Protein AF-A0A536YMF9-F1 (afdb_monomer_lite)

Structure (mmCIF, N/CA/C/O backbone):
data_AF-A0A536YMF9-F1
#
_entry.id   AF-A0A536YMF9-F1
#
loop_
_atom_site.group_PDB
_atom_site.id
_atom_site.type_symbol
_atom_site.label_atom_id
_atom_site.label_alt_id
_atom_site.label_comp_id
_atom_site.label_asym_id
_atom_site.label_entity_id
_atom_site.label_seq_id
_atom_site.pdbx_PDB_ins_code
_atom_site.Cartn_x
_atom_site.Cartn_y
_atom_site.Cartn_z
_atom_site.occupancy
_atom_site.B_iso_or_equiv
_atom_site.auth_seq_id
_atom_site.auth_comp_id
_atom_site.auth_asym_id
_atom_site.auth_atom_id
_atom_site.pdbx_PDB_model_num
ATOM 1 N N . MET A 1 1 ? 18.112 0.579 -29.968 1.00 62.38 1 MET A N 1
ATOM 2 C CA . MET A 1 1 ? 16.707 0.749 -29.510 1.00 62.38 1 MET A CA 1
ATOM 3 C C . MET A 1 1 ? 16.184 -0.390 -28.620 1.00 62.38 1 MET A C 1
ATOM 5 O O . MET A 1 1 ? 15.270 -0.147 -27.843 1.00 62.38 1 MET A O 1
ATOM 9 N N . ILE A 1 2 ? 16.770 -1.596 -28.653 1.00 79.31 2 ILE A N 1
ATOM 10 C CA . ILE A 1 2 ? 16.341 -2.745 -27.826 1.00 79.31 2 ILE A CA 1
ATOM 11 C C . ILE A 1 2 ? 16.636 -2.528 -26.329 1.00 79.31 2 ILE A C 1
ATOM 13 O O . ILE A 1 2 ? 15.790 -2.819 -25.490 1.00 79.31 2 ILE A O 1
ATOM 17 N N . PHE A 1 3 ? 17.781 -1.918 -25.999 1.00 84.62 3 PHE A N 1
ATOM 18 C CA . PHE A 1 3 ? 18.205 -1.671 -24.614 1.00 84.62 3 PHE A CA 1
ATOM 19 C C . PHE A 1 3 ? 17.236 -0.767 -23.837 1.00 84.62 3 PHE A C 1
ATOM 21 O O . PHE A 1 3 ? 16.863 -1.074 -22.713 1.00 84.62 3 PHE A O 1
ATOM 28 N N . ARG A 1 4 ? 16.734 0.306 -24.469 1.00 89.69 4 ARG A N 1
ATOM 29 C CA . ARG A 1 4 ? 15.737 1.202 -23.858 1.00 89.69 4 ARG A CA 1
ATOM 30 C C . ARG A 1 4 ? 14.428 0.472 -23.551 1.00 89.69 4 ARG A C 1
ATOM 32 O O . ARG A 1 4 ? 13.861 0.669 -22.486 1.00 89.69 4 ARG A O 1
ATOM 39 N N . ARG A 1 5 ? 13.955 -0.384 -24.463 1.00 88.50 5 ARG A N 1
ATOM 40 C CA . ARG A 1 5 ? 12.727 -1.169 -24.262 1.00 88.50 5 ARG A CA 1
ATOM 41 C C . ARG A 1 5 ? 12.904 -2.232 -23.174 1.00 88.50 5 ARG A C 1
ATOM 43 O O . ARG A 1 5 ? 11.992 -2.428 -22.381 1.00 88.50 5 ARG A O 1
ATOM 50 N N . ALA A 1 6 ? 14.070 -2.878 -23.124 1.00 91.62 6 ALA A N 1
ATOM 51 C CA . ALA A 1 6 ? 14.415 -3.834 -22.075 1.00 91.62 6 ALA A CA 1
ATOM 52 C C . ALA A 1 6 ? 14.474 -3.158 -20.696 1.00 91.62 6 ALA A C 1
ATOM 54 O O . ALA A 1 6 ? 13.837 -3.640 -19.766 1.00 91.62 6 ALA A O 1
ATOM 55 N N . LEU A 1 7 ? 15.134 -1.998 -20.595 1.00 92.06 7 LEU A N 1
ATOM 56 C CA . LEU A 1 7 ? 15.172 -1.205 -19.365 1.00 92.06 7 LEU A CA 1
ATOM 57 C C . LEU A 1 7 ? 13.773 -0.775 -18.919 1.00 92.06 7 LEU A C 1
ATOM 59 O O . LEU A 1 7 ? 13.420 -0.984 -17.768 1.00 92.06 7 LEU A O 1
ATOM 63 N N . LEU A 1 8 ? 12.947 -0.227 -19.815 1.00 94.12 8 LEU A N 1
ATOM 64 C CA . LEU A 1 8 ? 11.581 0.180 -19.461 1.00 94.12 8 LEU A CA 1
ATOM 65 C C . LEU A 1 8 ? 10.734 -0.98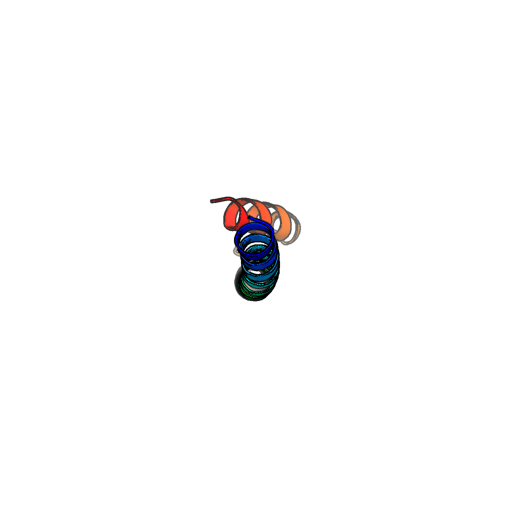8 -18.941 1.00 94.12 8 LEU A C 1
ATOM 67 O O . LEU A 1 8 ? 9.938 -0.796 -18.027 1.00 94.12 8 LEU A O 1
ATOM 71 N N . ARG A 1 9 ? 10.915 -2.195 -19.490 1.00 94.06 9 ARG A N 1
ATOM 72 C CA . ARG A 1 9 ? 10.236 -3.396 -18.992 1.00 94.06 9 ARG A CA 1
ATOM 73 C C . ARG A 1 9 ? 10.712 -3.768 -17.590 1.00 94.06 9 ARG A C 1
ATOM 75 O O . ARG A 1 9 ? 9.883 -4.037 -16.731 1.00 94.06 9 ARG A O 1
ATOM 82 N N . GLU A 1 10 ? 12.020 -3.757 -17.359 1.00 93.50 10 GLU A N 1
ATOM 83 C CA . GLU A 1 10 ? 12.600 -4.108 -16.060 1.00 93.50 10 GLU A CA 1
ATOM 84 C C . GLU A 1 10 ? 12.179 -3.116 -14.966 1.00 93.50 10 GLU A C 1
ATOM 86 O O . GLU A 1 10 ? 11.698 -3.512 -13.907 1.00 93.50 10 GLU A O 1
ATOM 91 N N . PHE A 1 11 ? 12.256 -1.815 -15.263 1.00 94.75 11 PHE A N 1
ATOM 92 C CA . PHE A 1 11 ? 11.766 -0.762 -14.375 1.00 94.75 11 PHE A CA 1
ATOM 93 C C . PHE A 1 11 ? 10.254 -0.852 -14.153 1.00 94.75 11 PHE A C 1
ATOM 95 O O . PHE A 1 11 ? 9.803 -0.665 -13.029 1.00 94.75 11 PHE A O 1
ATOM 102 N N . GLY A 1 12 ? 9.473 -1.173 -15.189 1.00 96.44 12 GLY A N 1
ATOM 103 C CA . GLY A 1 12 ? 8.031 -1.390 -15.062 1.00 96.44 12 GLY A CA 1
ATOM 104 C C . GLY A 1 12 ? 7.692 -2.564 -14.140 1.00 96.44 12 GLY A C 1
ATOM 105 O O . GLY A 1 12 ? 6.823 -2.436 -13.281 1.00 96.44 12 GLY A O 1
ATOM 106 N N . ASN A 1 13 ? 8.420 -3.677 -14.261 1.00 96.50 13 ASN A N 1
ATOM 107 C CA . ASN A 1 13 ? 8.258 -4.845 -13.397 1.00 96.50 13 ASN A CA 1
ATOM 108 C C . ASN A 1 13 ? 8.602 -4.521 -11.937 1.00 96.50 13 ASN A C 1
ATOM 110 O O . ASN A 1 13 ? 7.834 -4.856 -11.037 1.00 96.50 13 ASN A O 1
ATOM 114 N N . LEU A 1 14 ? 9.726 -3.835 -11.699 1.00 97.19 14 LEU A N 1
ATOM 115 C CA . LEU A 1 14 ? 10.118 -3.408 -10.354 1.00 97.19 14 LEU A CA 1
ATOM 116 C C . LEU A 1 14 ? 9.121 -2.410 -9.761 1.00 97.19 14 LEU A C 1
ATOM 118 O O . LEU A 1 14 ? 8.739 -2.549 -8.602 1.00 97.19 14 LEU A O 1
ATOM 122 N N . ALA A 1 15 ? 8.657 -1.439 -10.550 1.00 96.88 15 ALA A N 1
ATOM 123 C CA . ALA A 1 15 ? 7.657 -0.472 -10.114 1.00 96.88 15 ALA A CA 1
ATOM 124 C C . ALA A 1 15 ? 6.349 -1.165 -9.708 1.00 96.88 15 ALA A C 1
ATOM 126 O O . ALA A 1 15 ? 5.817 -0.870 -8.641 1.00 96.88 15 ALA A O 1
ATOM 127 N N . LEU A 1 16 ? 5.873 -2.127 -10.505 1.00 97.38 16 LEU A N 1
ATOM 128 C CA . LEU A 1 16 ? 4.696 -2.934 -10.175 1.00 97.38 16 LEU A CA 1
ATOM 129 C C . LEU A 1 16 ? 4.898 -3.753 -8.900 1.00 97.38 16 LEU A C 1
ATOM 131 O O . LEU A 1 16 ? 4.009 -3.776 -8.054 1.00 97.38 16 LEU A O 1
ATOM 135 N N . ALA A 1 17 ? 6.054 -4.397 -8.738 1.00 97.81 17 ALA A N 1
ATOM 136 C CA . ALA A 1 17 ? 6.349 -5.201 -7.556 1.00 97.81 17 ALA A CA 1
ATOM 137 C C . ALA A 1 17 ? 6.387 -4.349 -6.277 1.00 97.81 17 ALA A C 1
ATOM 139 O O . ALA A 1 17 ? 5.756 -4.695 -5.275 1.00 97.81 17 ALA A O 1
ATOM 140 N N . VAL A 1 18 ? 7.082 -3.209 -6.316 1.00 97.94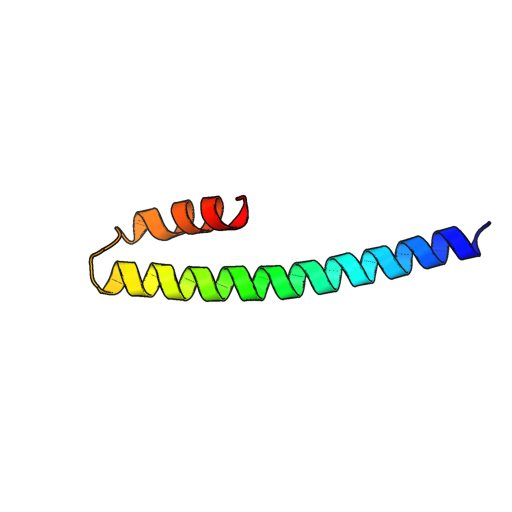 18 VAL A N 1
ATOM 141 C CA . VAL A 1 18 ? 7.160 -2.273 -5.186 1.00 97.94 18 VAL A CA 1
ATOM 142 C C . VAL A 1 18 ? 5.785 -1.683 -4.883 1.00 97.94 18 VAL A C 1
ATOM 144 O O . VAL A 1 18 ? 5.374 -1.676 -3.724 1.00 97.94 18 VAL A O 1
ATOM 147 N N . PHE A 1 19 ? 5.044 -1.252 -5.907 1.00 96.81 19 PHE A N 1
ATOM 148 C CA . PHE A 1 19 ? 3.686 -0.738 -5.749 1.00 96.81 19 PHE A CA 1
ATOM 149 C C . PHE A 1 19 ? 2.764 -1.774 -5.106 1.00 96.81 19 PHE A C 1
ATOM 151 O O . PHE A 1 19 ? 2.134 -1.473 -4.100 1.00 96.81 19 PHE A O 1
ATOM 158 N N . ALA A 1 20 ? 2.724 -3.002 -5.630 1.00 97.00 20 ALA A N 1
ATOM 159 C CA . ALA A 1 20 ? 1.887 -4.070 -5.092 1.00 97.00 20 ALA A CA 1
ATOM 160 C C . ALA A 1 20 ? 2.247 -4.405 -3.638 1.00 97.00 20 ALA A C 1
ATOM 162 O O . ALA A 1 20 ? 1.358 -4.611 -2.815 1.00 97.00 20 ALA A O 1
ATOM 163 N N . THR A 1 21 ? 3.540 -4.401 -3.304 1.00 98.06 21 THR A N 1
ATOM 164 C CA . THR A 1 21 ? 4.015 -4.642 -1.935 1.00 98.06 21 THR A CA 1
ATOM 165 C C . THR A 1 21 ? 3.543 -3.542 -0.986 1.00 98.06 21 THR A C 1
ATOM 167 O O . THR A 1 21 ? 2.937 -3.832 0.044 1.00 98.06 21 THR A O 1
ATOM 170 N N . LEU A 1 22 ? 3.776 -2.274 -1.337 1.00 97.19 22 LEU A N 1
ATOM 171 C CA . LEU A 1 22 ? 3.348 -1.142 -0.513 1.00 97.19 22 LEU A CA 1
ATOM 172 C C . LEU A 1 22 ? 1.822 -1.066 -0.409 1.00 97.19 22 LEU A C 1
ATOM 174 O O . LEU A 1 22 ? 1.305 -0.844 0.681 1.00 97.19 22 LEU A O 1
ATOM 178 N N . PHE A 1 23 ? 1.106 -1.319 -1.504 1.00 95.00 23 PHE A N 1
ATOM 179 C CA . PHE A 1 23 ? -0.353 -1.366 -1.536 1.00 95.00 23 PHE A CA 1
ATOM 180 C C . PHE A 1 23 ? -0.914 -2.471 -0.634 1.00 95.00 23 PHE A C 1
ATOM 182 O O . PHE A 1 23 ? -1.854 -2.239 0.118 1.00 95.00 23 PHE A O 1
ATOM 189 N N . ALA A 1 24 ? -0.319 -3.665 -0.636 1.00 95.69 24 ALA A N 1
ATOM 190 C CA . ALA A 1 24 ? -0.728 -4.737 0.268 1.00 95.69 24 ALA A CA 1
ATOM 191 C C . ALA A 1 24 ? -0.506 -4.362 1.746 1.00 95.69 24 ALA A C 1
ATOM 193 O O . ALA A 1 24 ? -1.364 -4.635 2.591 1.00 95.69 24 ALA A O 1
ATOM 194 N N . ILE A 1 25 ? 0.612 -3.697 2.065 1.00 96.69 25 ILE A N 1
ATOM 195 C CA . ILE A 1 25 ? 0.905 -3.208 3.421 1.00 96.69 25 ILE A CA 1
ATOM 196 C C . ILE A 1 25 ? -0.127 -2.155 3.852 1.00 96.69 25 ILE A C 1
ATOM 198 O O . ILE A 1 25 ? -0.699 -2.256 4.943 1.00 96.69 25 ILE A O 1
ATOM 202 N N . THR A 1 26 ? -0.407 -1.155 3.014 1.00 93.88 26 THR A N 1
ATOM 203 C CA . THR A 1 26 ? -1.387 -0.108 3.342 1.00 93.88 26 THR A CA 1
ATOM 204 C C . THR A 1 26 ? -2.794 -0.686 3.471 1.00 93.88 26 THR A C 1
ATOM 206 O O . THR A 1 26 ? -3.488 -0.385 4.440 1.00 93.88 26 THR A O 1
ATOM 209 N N . LEU A 1 27 ? -3.191 -1.596 2.579 1.00 92.31 27 LEU A N 1
ATOM 210 C CA . LEU A 1 27 ? -4.482 -2.278 2.648 1.00 92.31 27 LEU A CA 1
ATOM 211 C C . LEU A 1 27 ? -4.628 -3.076 3.950 1.00 92.31 27 LEU A C 1
ATOM 213 O O . LEU A 1 27 ? -5.647 -2.980 4.630 1.00 92.31 27 LEU A O 1
ATOM 217 N N . THR A 1 28 ? -3.587 -3.813 4.344 1.00 93.75 28 THR A N 1
ATOM 218 C CA . THR A 1 28 ? -3.600 -4.615 5.577 1.00 93.75 28 THR A CA 1
ATOM 219 C C . THR A 1 28 ? -3.698 -3.730 6.819 1.00 93.75 28 THR A C 1
ATOM 221 O O . THR A 1 28 ? -4.493 -4.004 7.716 1.00 93.75 28 THR A O 1
ATOM 224 N N . THR A 1 29 ? -2.939 -2.633 6.876 1.00 93.56 29 THR A N 1
ATOM 225 C CA . THR A 1 29 ? -3.002 -1.705 8.019 1.00 93.56 29 THR A CA 1
ATOM 226 C C . THR A 1 29 ? -4.359 -1.004 8.122 1.00 93.56 29 THR A C 1
ATOM 228 O O . THR A 1 29 ? -4.902 -0.889 9.223 1.00 93.56 29 THR A O 1
ATOM 231 N N . GLN A 1 30 ? -4.959 -0.603 6.998 1.00 89.31 30 GLN A N 1
ATOM 232 C CA . GLN A 1 30 ? -6.304 -0.021 6.969 1.00 89.31 30 GLN A CA 1
ATOM 233 C C . GLN A 1 30 ? -7.372 -1.031 7.393 1.00 89.31 30 GLN A C 1
ATOM 235 O O . GLN A 1 30 ? -8.253 -0.693 8.184 1.00 89.31 30 GLN A O 1
ATOM 240 N N . LEU A 1 31 ? -7.259 -2.283 6.947 1.00 88.69 31 LEU A N 1
ATOM 241 C CA . LEU A 1 31 ? -8.158 -3.356 7.359 1.00 88.69 31 LEU A CA 1
ATOM 242 C C . LEU A 1 31 ? -8.104 -3.575 8.872 1.00 88.69 31 LEU A C 1
ATOM 244 O O . LEU A 1 31 ? -9.148 -3.593 9.518 1.00 88.69 31 LEU A O 1
ATOM 248 N N . ILE A 1 32 ? -6.906 -3.667 9.456 1.00 91.19 32 ILE A N 1
ATOM 249 C CA . ILE A 1 32 ? -6.739 -3.824 10.909 1.00 91.19 32 ILE A CA 1
ATOM 250 C C . ILE A 1 32 ? -7.401 -2.661 11.660 1.00 91.19 32 ILE A C 1
ATOM 252 O O . ILE A 1 32 ? -8.093 -2.882 12.654 1.00 91.19 32 ILE A O 1
ATOM 256 N N . ARG A 1 33 ? -7.248 -1.422 11.176 1.00 88.44 33 ARG A N 1
ATOM 257 C CA . ARG A 1 33 ? -7.891 -0.247 11.786 1.00 88.44 33 ARG A CA 1
ATOM 258 C C . ARG A 1 33 ? -9.415 -0.317 11.713 1.00 88.44 33 ARG A C 1
ATOM 260 O O . ARG A 1 33 ? -10.068 -0.054 12.721 1.00 88.44 33 ARG A O 1
ATOM 267 N N . LEU A 1 34 ? -9.977 -0.671 10.558 1.00 86.56 34 LEU A N 1
ATOM 268 C CA . LEU A 1 34 ? -11.427 -0.783 10.374 1.00 86.56 34 LEU A CA 1
ATOM 269 C C . LEU A 1 34 ? -12.017 -1.926 11.205 1.00 86.56 34 LEU A C 1
ATOM 271 O O . LEU A 1 34 ? -13.052 -1.744 11.840 1.00 86.56 34 LEU A O 1
ATOM 275 N N . LEU A 1 35 ? -11.331 -3.069 11.279 1.00 86.44 35 LEU A N 1
ATOM 276 C CA . LEU A 1 35 ? -11.718 -4.174 12.158 1.00 86.44 35 LEU A CA 1
ATOM 277 C C . LEU A 1 35 ? -11.660 -3.762 13.633 1.00 86.44 35 LEU A C 1
ATOM 279 O O . LEU A 1 35 ? -12.581 -4.065 14.386 1.00 86.44 35 LEU A O 1
ATOM 283 N N . GLY A 1 36 ? -10.637 -3.007 14.042 1.00 86.00 36 GLY A N 1
ATOM 284 C CA . GLY A 1 36 ? -10.566 -2.429 15.385 1.00 86.00 36 GLY A CA 1
ATOM 285 C C . GLY A 1 36 ? -11.733 -1.480 15.685 1.00 86.00 36 GLY A C 1
ATOM 286 O O . GLY A 1 36 ? -12.295 -1.509 16.777 1.00 86.00 36 GLY A O 1
ATOM 287 N N . GLN A 1 37 ? -12.157 -0.672 14.710 1.00 83.94 37 GLN A N 1
ATOM 288 C CA . GLN A 1 37 ? -13.337 0.190 14.848 1.00 83.94 37 GLN A CA 1
ATOM 289 C C . GLN A 1 37 ? -14.642 -0.611 14.926 1.00 83.94 37 GLN A C 1
ATOM 291 O O . GLN A 1 37 ? -15.516 -0.265 15.723 1.00 83.94 37 GLN A O 1
ATOM 296 N N . ALA A 1 38 ? -14.762 -1.686 14.145 1.00 84.12 38 ALA A N 1
ATOM 297 C CA . ALA A 1 38 ? -15.911 -2.583 14.188 1.00 84.12 38 ALA A CA 1
ATOM 298 C C . ALA A 1 38 ? -16.007 -3.328 15.529 1.00 84.12 38 ALA A C 1
ATOM 300 O O . ALA A 1 38 ? -17.088 -3.414 16.103 1.00 84.12 38 ALA A O 1
ATOM 301 N N . ALA A 1 39 ? -14.875 -3.771 16.087 1.00 83.19 39 ALA A N 1
ATOM 302 C CA . ALA A 1 39 ? -14.815 -4.438 17.390 1.00 83.19 39 ALA A CA 1
ATOM 303 C C . ALA A 1 39 ? -15.271 -3.538 18.554 1.00 83.19 39 ALA A C 1
ATOM 305 O O . ALA A 1 39 ? -15.836 -4.024 19.528 1.00 83.19 39 ALA A O 1
ATOM 306 N N . ILE A 1 40 ? -15.060 -2.222 18.443 1.00 83.12 40 ILE A N 1
ATOM 307 C CA . ILE A 1 40 ? -15.491 -1.221 19.436 1.00 83.12 40 ILE A CA 1
ATOM 308 C C . ILE A 1 40 ? -16.942 -0.749 19.162 1.00 83.12 40 ILE A C 1
ATOM 310 O O . ILE A 1 40 ? -17.476 0.093 19.878 1.00 83.12 40 ILE A O 1
ATOM 314 N N . GLY A 1 41 ? -17.605 -1.283 18.128 1.00 78.81 41 GLY A N 1
ATOM 315 C CA . GLY A 1 41 ? -18.993 -0.960 17.779 1.00 78.81 41 GLY A CA 1
ATOM 316 C C . GLY A 1 41 ? -19.176 0.357 17.017 1.00 78.81 41 GLY A C 1
ATOM 317 O O . GLY A 1 41 ? -20.299 0.832 16.883 1.00 78.81 41 GLY A O 1
ATOM 318 N N . LYS A 1 42 ? -18.095 0.966 16.504 1.00 74.19 42 LYS A N 1
ATOM 319 C CA . LYS A 1 42 ? -18.165 2.218 15.723 1.00 74.19 42 LYS A CA 1
ATOM 320 C C . LYS A 1 42 ? -18.561 2.003 14.259 1.00 74.19 42 LYS A C 1
ATOM 322 O O . LYS A 1 42 ? -18.959 2.959 13.601 1.00 74.19 42 LYS A O 1
ATOM 327 N N . VAL A 1 43 ? -18.413 0.784 13.741 1.00 74.88 43 VAL A N 1
ATOM 328 C CA . VAL A 1 43 ? -18.643 0.432 12.331 1.00 74.88 43 VAL A CA 1
ATOM 329 C C . VAL A 1 43 ? -19.329 -0.935 12.269 1.00 74.88 43 VAL A C 1
ATOM 331 O O . VAL A 1 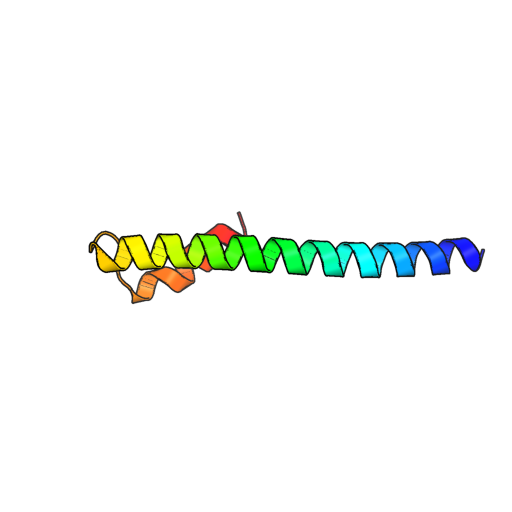43 ? -18.918 -1.854 12.976 1.00 74.88 43 VAL A O 1
ATOM 334 N N . L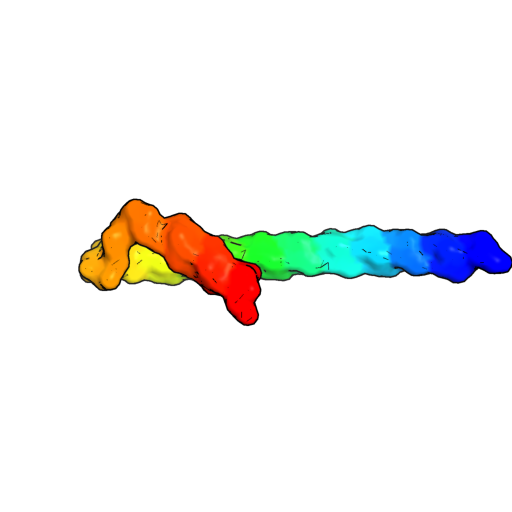EU A 1 44 ? -20.361 -1.096 11.429 1.00 74.50 44 LEU A N 1
ATOM 335 C CA . LEU A 1 44 ? -20.932 -2.422 11.157 1.00 74.50 44 LEU A CA 1
ATOM 336 C C . LEU A 1 44 ? -19.874 -3.291 10.468 1.00 74.50 44 LEU A C 1
ATOM 338 O O . LEU A 1 44 ? -19.305 -2.875 9.460 1.00 74.50 44 LEU A O 1
ATOM 342 N N . SER A 1 45 ? -19.652 -4.507 10.971 1.00 69.38 45 SER A N 1
ATOM 343 C CA . SER A 1 45 ? -18.661 -5.445 10.417 1.00 69.38 45 SER A CA 1
ATOM 344 C C . SER A 1 45 ? -18.851 -5.682 8.907 1.00 69.38 45 SER A C 1
ATOM 346 O O . SER A 1 45 ? -17.881 -5.742 8.156 1.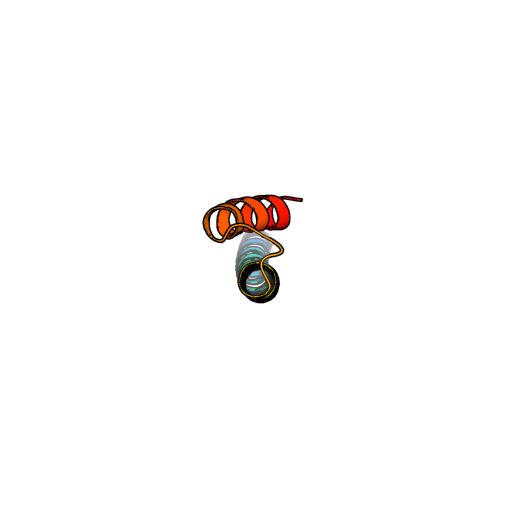00 69.38 45 SER A O 1
ATOM 348 N N . GLU A 1 46 ? -20.102 -5.689 8.433 1.00 73.00 46 GLU A N 1
ATOM 349 C CA . GLU A 1 46 ? -20.453 -5.821 7.009 1.00 73.00 46 GLU A CA 1
ATOM 350 C C . GLU A 1 46 ? -19.977 -4.637 6.142 1.00 73.00 46 GLU A C 1
ATOM 352 O O . GLU A 1 46 ? -19.681 -4.806 4.961 1.00 73.00 46 GLU A O 1
ATOM 357 N N . GLY A 1 47 ? -19.838 -3.440 6.721 1.00 78.94 47 GLY A N 1
ATOM 358 C CA . GLY A 1 47 ? -19.395 -2.230 6.022 1.00 78.94 47 GLY A CA 1
ATOM 359 C C . GLY A 1 47 ? -17.876 -2.086 5.899 1.00 78.94 47 GLY A C 1
ATOM 360 O O . GLY A 1 47 ? -17.401 -1.242 5.138 1.00 78.94 47 GLY A O 1
ATOM 361 N N . VAL A 1 48 ? -17.096 -2.907 6.611 1.00 79.69 48 VAL A N 1
ATOM 362 C CA . VAL A 1 48 ? -15.626 -2.811 6.643 1.00 79.69 48 VAL A CA 1
ATOM 363 C C . VAL A 1 48 ? -15.021 -3.002 5.253 1.00 79.69 48 VAL A C 1
ATOM 365 O O . VAL A 1 48 ? -14.123 -2.256 4.872 1.00 79.69 48 VAL A O 1
ATOM 368 N N . VAL A 1 49 ? -15.539 -3.948 4.465 1.00 80.38 49 VAL A N 1
ATOM 369 C CA . VAL A 1 49 ? -15.030 -4.232 3.113 1.00 80.38 49 VAL A CA 1
ATOM 370 C C . VAL A 1 49 ? -15.301 -3.068 2.158 1.00 80.38 49 VAL A C 1
ATOM 372 O O . VAL A 1 49 ? -14.418 -2.688 1.392 1.00 80.38 49 VAL A O 1
ATOM 375 N N . ALA A 1 50 ? -16.486 -2.455 2.234 1.00 83.81 50 ALA A N 1
ATOM 376 C CA . ALA A 1 50 ? -16.823 -1.293 1.416 1.00 83.81 50 ALA A CA 1
ATOM 377 C C . ALA A 1 50 ? -15.938 -0.088 1.770 1.00 83.81 50 ALA A C 1
ATOM 379 O O . ALA A 1 50 ? -15.357 0.533 0.882 1.00 83.81 50 ALA A O 1
ATOM 380 N N . LEU A 1 51 ? -15.764 0.203 3.064 1.00 82.31 51 LEU A N 1
ATOM 381 C CA . LEU A 1 51 ? -14.899 1.293 3.530 1.00 82.31 51 LEU A CA 1
ATOM 382 C C . LEU A 1 51 ? -13.428 1.070 3.162 1.00 82.31 51 LEU A C 1
ATOM 384 O O . LEU A 1 51 ? -12.741 2.019 2.784 1.00 82.31 51 LEU A O 1
ATOM 388 N N . LEU A 1 52 ? -12.952 -0.175 3.225 1.00 85.25 52 LEU A N 1
ATOM 389 C CA . LEU A 1 52 ? -11.607 -0.538 2.790 1.00 85.25 52 LEU A CA 1
ATOM 390 C C . LEU A 1 52 ? -11.426 -0.292 1.287 1.00 85.25 52 LEU A C 1
ATOM 392 O O . LEU A 1 52 ? -10.432 0.307 0.887 1.00 85.25 52 LEU A O 1
ATOM 396 N N . ALA A 1 53 ? -12.392 -0.715 0.467 1.00 82.50 53 ALA A N 1
ATOM 397 C CA . ALA A 1 53 ? -12.350 -0.526 -0.980 1.00 82.50 53 ALA A CA 1
ATOM 398 C C . ALA A 1 53 ? -12.365 0.962 -1.363 1.00 82.50 53 ALA A C 1
ATOM 400 O O . ALA A 1 53 ? -11.530 1.393 -2.152 1.00 82.50 53 ALA A O 1
ATOM 401 N N . PHE A 1 54 ? -13.243 1.767 -0.756 1.00 84.69 54 PHE A N 1
ATOM 402 C CA . PHE A 1 54 ? -13.247 3.218 -0.967 1.00 84.69 54 PHE A CA 1
ATOM 403 C C . PHE A 1 54 ? -11.938 3.871 -0.5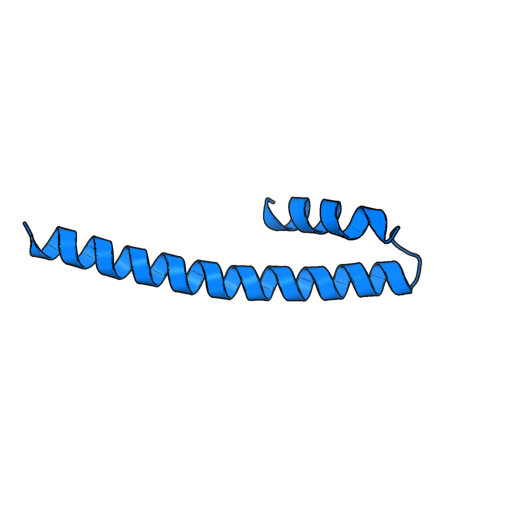05 1.00 84.69 54 PHE A C 1
ATOM 405 O O . PHE A 1 54 ? -11.393 4.704 -1.220 1.00 84.69 54 PHE A O 1
ATOM 412 N N . SER A 1 55 ? -11.386 3.459 0.642 1.00 80.25 55 SER A N 1
ATOM 413 C CA . SER A 1 55 ? -10.097 3.971 1.125 1.00 80.25 55 SER A CA 1
ATOM 414 C C . SER A 1 55 ? -8.909 3.570 0.247 1.00 80.25 55 SER A C 1
ATOM 416 O O . SER A 1 55 ? -7.884 4.241 0.310 1.00 80.25 55 SER A O 1
ATOM 418 N N . ALA A 1 56 ? -8.998 2.472 -0.501 1.00 80.94 56 ALA A N 1
ATOM 419 C CA . ALA A 1 56 ? -7.937 2.027 -1.398 1.00 80.94 56 ALA A CA 1
ATOM 420 C C . ALA A 1 56 ? -7.963 2.748 -2.759 1.00 80.94 56 ALA A C 1
ATOM 422 O O . ALA A 1 56 ? -6.963 2.723 -3.473 1.00 80.94 56 ALA A O 1
ATOM 423 N N . LEU A 1 57 ? -9.098 3.360 -3.118 1.00 81.31 57 LEU A N 1
ATOM 424 C CA . LEU A 1 57 ? -9.329 4.034 -4.402 1.00 81.31 57 LEU A CA 1
ATOM 425 C C . LEU A 1 57 ? -9.245 5.568 -4.328 1.00 81.31 57 LEU A C 1
ATOM 427 O O . LEU A 1 57 ? -9.223 6.209 -5.378 1.00 81.31 57 LEU A O 1
ATOM 431 N N . ASN A 1 58 ? -9.246 6.140 -3.122 1.00 69.62 58 ASN A N 1
ATOM 432 C CA . ASN A 1 58 ? -9.219 7.581 -2.861 1.00 69.62 58 ASN A CA 1
ATOM 433 C C . ASN A 1 58 ? -7.800 8.093 -2.607 1.00 69.62 58 ASN A C 1
ATOM 435 O O . ASN A 1 58 ? -7.390 9.052 -3.291 1.00 69.62 58 ASN A O 1
#

Radius of gyration: 17.57 Å; chains: 1; bounding box: 39×13×49 Å

Sequence (58 aa):
MIFRRALLREFGNLALAVFATLFAITLTTQLIRLLGQAAIGKVLSEGVVALLAFSALN

pLDDT: mean 87.24, std 8.54, range [62.38, 98.06]

Foldseek 3Di:
DVVVVVVVVVVVVVVVVVVVVVLVVVLVVLLVVLVVCVVVVNDPPVCSVVVSVVVSVD

Secondary structure (DSSP, 8-state):
-HHHHHHHHHHHHHHHHHHHHHHHHHHHHHHHHHHHHHHTTSS-GGGHHHHHHHHHH-